Protein AF-A0A9W9DR28-F1 (afdb_monomer)

Solvent-accessible surface area (backbone atoms only — not comparable to full-atom values): 8282 Å² total; per-residue (Å²): 135,82,95,50,65,82,77,39,98,54,38,90,52,59,98,52,93,70,77,72,50,76,67,54,45,54,52,50,56,58,66,42,46,60,62,50,53,52,49,53,53,51,52,53,50,50,55,52,52,47,54,54,50,53,53,50,50,52,53,49,52,54,54,49,52,55,51,51,59,54,51,59,71,69,38,67,79,78,72,51,55,70,67,62,52,48,54,55,53,48,71,54,42,68,86,90,52,81,49,66,97,38,74,87,35,48,59,53,31,48,49,70,74,42,72,67,46,24,53,50,53,74,71,35,66,82,59,64,78,67,82,61,78,89,79,133

Foldseek 3Di:
DPPDLCPDPCNVVPPHPDDDDPVRVVVVVVVCVVVVVVVVVVVVVVVVVVVVVVVVVVVVVVVVVVVVVVVVVVPVLVVDDLVVNLVVLLVQADPPDADDPDCVGPPNVQLVPDPVSVVSSVVRCSRVVTDDDDDD

Sequence (136 aa):
MAWDSSRSPYAQILNTNHLPSHAQRKEIETFLSEPQQELSRLEIEISRVQTILDGLQIQRAEVKSYVETHRGLLAPIRRLPVEVLTEIFVLCLSTERYPVRSLREAPLLLTMICRHWREVTFKSPSLWNSLHIYLP

Organism: NCBI:txid40482

Radius of gyration: 34.34 Å; Cα contacts (8 Å, |Δi|>4): 59; chains: 1; bounding box: 65×42×84 Å

Structure (mmCIF, N/CA/C/O backbone):
data_AF-A0A9W9DR28-F1
#
_entry.id   AF-A0A9W9DR28-F1
#
loop_
_atom_site.group_PDB
_atom_site.id
_atom_site.type_symbol
_atom_site.label_atom_id
_atom_site.label_alt_id
_atom_site.label_comp_id
_atom_site.label_asym_id
_atom_site.label_entity_id
_atom_site.label_seq_id
_atom_site.pdbx_PDB_ins_code
_atom_site.Cartn_x
_atom_site.Cartn_y
_atom_site.Cartn_z
_atom_site.occupancy
_atom_site.B_iso_or_equiv
_atom_site.auth_seq_id
_atom_site.auth_comp_id
_atom_site.auth_asym_id
_atom_site.auth_atom_id
_atom_site.pdbx_PDB_model_num
ATOM 1 N N . MET A 1 1 ? -29.965 -9.656 21.843 1.00 53.19 1 MET A N 1
ATOM 2 C CA . MET A 1 1 ? -30.071 -8.796 23.038 1.00 53.19 1 MET A CA 1
ATOM 3 C C . MET A 1 1 ? -29.698 -7.388 22.618 1.00 53.19 1 MET A C 1
ATOM 5 O O . MET A 1 1 ? -28.639 -7.222 22.033 1.00 53.19 1 MET A O 1
ATOM 9 N N . ALA A 1 2 ? -30.591 -6.414 22.789 1.00 71.81 2 ALA A N 1
ATOM 10 C CA . ALA A 1 2 ? -30.269 -5.013 22.532 1.00 71.81 2 ALA A CA 1
ATOM 11 C C . ALA A 1 2 ? -29.789 -4.417 23.857 1.00 71.81 2 ALA A C 1
ATOM 13 O O . ALA A 1 2 ? -30.577 -4.329 24.799 1.00 71.81 2 ALA A O 1
ATOM 14 N N . TRP A 1 3 ? -28.499 -4.098 23.948 1.00 85.31 3 TRP A N 1
ATOM 15 C CA . TRP A 1 3 ? -27.909 -3.418 25.099 1.00 85.31 3 TRP A CA 1
ATOM 16 C C . TRP A 1 3 ? -28.449 -1.984 25.154 1.00 85.31 3 TRP A C 1
ATOM 18 O O . TRP A 1 3 ? -27.889 -1.074 24.554 1.00 85.31 3 TRP A O 1
ATOM 28 N N . ASP A 1 4 ? -29.599 -1.812 25.802 1.00 89.38 4 ASP A N 1
ATOM 29 C CA . ASP A 1 4 ? -30.322 -0.547 25.897 1.00 89.38 4 ASP A CA 1
ATOM 30 C C . ASP A 1 4 ? -30.293 -0.030 27.338 1.00 89.38 4 ASP A C 1
ATOM 32 O O . ASP A 1 4 ? -30.969 -0.554 28.228 1.00 89.38 4 ASP A O 1
ATOM 36 N N . SER A 1 5 ? -29.514 1.030 27.557 1.00 87.69 5 SER A N 1
ATOM 37 C CA . SER A 1 5 ? -29.340 1.667 28.864 1.00 87.69 5 SER A CA 1
ATOM 38 C C . SER A 1 5 ? -30.644 2.213 29.454 1.00 87.69 5 SER A C 1
ATOM 40 O O . SER A 1 5 ? -30.746 2.317 30.674 1.00 87.69 5 SER A O 1
ATOM 42 N N . SER A 1 6 ? -31.654 2.523 28.629 1.00 86.50 6 SER A N 1
ATOM 43 C CA . SER A 1 6 ? -32.960 3.004 29.106 1.00 86.50 6 SER A CA 1
ATOM 44 C C . SER A 1 6 ? -33.784 1.915 29.803 1.00 86.50 6 SER A C 1
ATOM 46 O O . SER A 1 6 ? -34.649 2.218 30.622 1.00 86.50 6 SER A O 1
ATOM 48 N N . ARG A 1 7 ? -33.481 0.639 29.527 1.00 87.12 7 ARG A N 1
ATOM 49 C CA . ARG A 1 7 ? -34.134 -0.537 30.124 1.00 87.12 7 ARG A CA 1
ATOM 50 C C . ARG A 1 7 ? -33.381 -1.091 31.334 1.00 87.12 7 ARG A C 1
ATOM 52 O O . ARG A 1 7 ? -33.788 -2.107 31.894 1.00 87.12 7 ARG A O 1
ATOM 59 N N . SER A 1 8 ? -32.283 -0.448 31.725 1.00 89.62 8 SER A N 1
ATOM 60 C CA . SER A 1 8 ? -31.494 -0.839 32.889 1.00 89.62 8 SER A CA 1
ATOM 61 C C . SER A 1 8 ? -32.259 -0.562 34.191 1.00 89.62 8 SER A C 1
ATOM 63 O O . SER A 1 8 ? -32.848 0.514 34.323 1.00 89.62 8 SER A O 1
ATOM 65 N N . PRO A 1 9 ? -32.174 -1.443 35.208 1.00 88.19 9 PRO A N 1
ATOM 66 C CA . PRO A 1 9 ? -32.636 -1.139 36.567 1.00 88.19 9 PRO A CA 1
ATOM 67 C C . PRO A 1 9 ? -32.008 0.137 37.149 1.00 88.19 9 PRO A C 1
ATOM 69 O O . PRO A 1 9 ? -32.569 0.765 38.041 1.00 88.19 9 PRO A O 1
ATOM 72 N N . TYR A 1 10 ? -30.854 0.542 36.613 1.00 89.75 10 TYR A N 1
ATOM 73 C CA . TYR A 1 10 ? -30.105 1.719 37.032 1.00 89.75 10 TYR A CA 1
ATOM 74 C C . TYR A 1 10 ? -30.328 2.939 36.123 1.00 89.75 10 TYR A C 1
ATOM 76 O O . TYR A 1 10 ? -29.667 3.955 36.309 1.00 89.75 10 TYR A O 1
ATOM 84 N N . ALA A 1 11 ? -31.256 2.890 35.158 1.00 89.19 11 ALA A N 1
ATOM 85 C CA . ALA A 1 11 ? -31.436 3.937 34.143 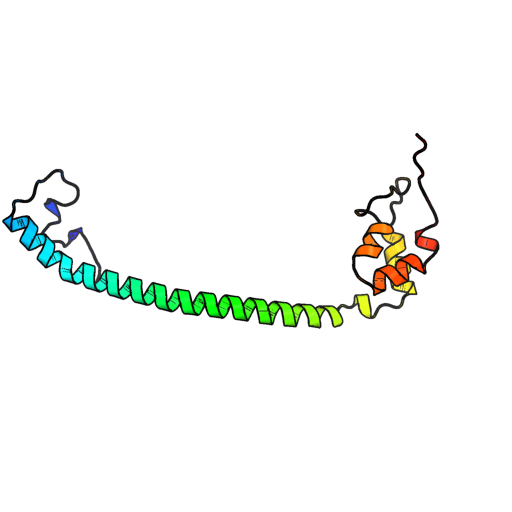1.00 89.19 11 ALA A CA 1
ATOM 86 C C . ALA A 1 11 ? -31.588 5.359 34.718 1.00 89.19 11 ALA A C 1
ATOM 88 O O . ALA A 1 11 ? -31.042 6.305 34.158 1.00 89.19 11 ALA A O 1
ATOM 89 N N . GLN A 1 12 ? -32.276 5.507 35.855 1.00 88.62 12 GLN A N 1
ATOM 90 C CA . GLN A 1 12 ? -32.506 6.803 36.513 1.00 88.62 12 GLN A CA 1
ATOM 91 C C . GLN A 1 12 ? -31.249 7.408 37.152 1.00 88.62 12 GLN A C 1
ATOM 93 O O . GLN A 1 12 ? -31.198 8.614 37.378 1.00 88.62 12 GLN A O 1
ATOM 98 N N . ILE A 1 13 ? -30.252 6.577 37.467 1.00 89.69 13 ILE A N 1
ATOM 99 C CA . ILE A 1 13 ? -29.006 7.007 38.110 1.00 89.69 13 ILE A CA 1
ATOM 100 C C . ILE A 1 13 ? -27.829 7.063 37.128 1.00 89.69 13 ILE A C 1
ATOM 102 O O . ILE A 1 13 ? -26.795 7.651 37.454 1.00 89.69 13 ILE A O 1
ATOM 106 N N . LEU A 1 14 ? -27.971 6.499 35.923 1.00 88.69 14 LEU A N 1
ATOM 107 C CA . LEU A 1 14 ? -26.973 6.625 34.861 1.00 88.69 14 LEU A CA 1
ATOM 108 C C . LEU A 1 14 ? -26.775 8.100 34.484 1.00 88.69 14 LEU A C 1
ATOM 110 O O . LEU A 1 14 ? -27.733 8.858 34.367 1.00 88.69 14 LEU A O 1
ATOM 114 N N . ASN A 1 15 ? -25.520 8.497 34.255 1.00 88.88 15 ASN A N 1
ATOM 115 C CA . ASN A 1 15 ? -25.126 9.874 33.918 1.00 88.88 15 ASN A CA 1
ATOM 116 C C . ASN A 1 15 ? -25.470 10.928 34.991 1.00 88.88 15 ASN A C 1
ATOM 118 O O . ASN A 1 15 ? -25.597 12.111 34.681 1.00 88.88 15 ASN A O 1
ATOM 122 N N . THR A 1 16 ? -25.599 10.517 36.256 1.00 90.50 16 THR A N 1
ATOM 123 C CA . THR A 1 16 ? -25.780 11.424 37.399 1.00 90.50 16 THR A CA 1
ATOM 124 C C . THR A 1 16 ? -24.561 11.390 38.325 1.00 90.50 16 THR A C 1
ATOM 126 O O . THR A 1 16 ? -23.764 10.456 38.281 1.00 90.50 16 THR A O 1
ATOM 129 N N . ASN A 1 17 ? -24.440 12.374 39.223 1.00 91.38 17 ASN A N 1
ATOM 130 C CA . ASN A 1 17 ? -23.441 12.365 40.303 1.00 91.38 17 ASN A CA 1
ATOM 131 C C . ASN A 1 17 ? -23.861 11.482 41.500 1.00 91.38 17 ASN A C 1
ATOM 133 O O . ASN A 1 17 ? -23.383 11.686 42.617 1.00 91.38 17 ASN A O 1
ATOM 137 N N . HIS A 1 18 ? -24.799 10.545 41.313 1.00 89.69 18 HIS A N 1
ATOM 138 C CA 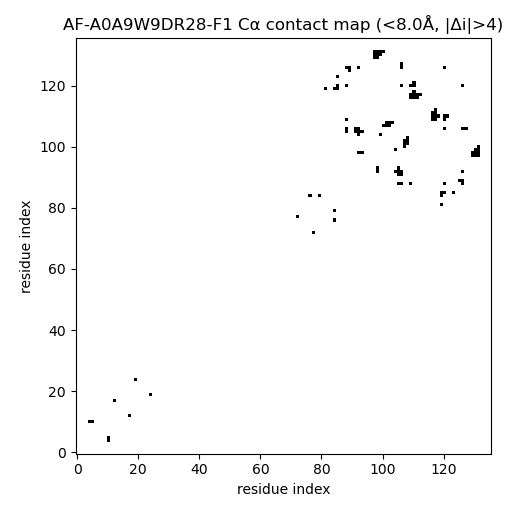. HIS A 1 18 ? -25.249 9.664 42.384 1.00 89.69 18 HIS A CA 1
ATOM 139 C C . HIS A 1 18 ? -24.105 8.758 42.850 1.00 89.69 18 HIS A C 1
ATOM 141 O O . HIS A 1 18 ? -23.489 8.060 42.048 1.00 89.69 18 HIS A O 1
ATOM 147 N N . LEU A 1 19 ? -23.839 8.759 44.158 1.00 88.44 19 LEU A N 1
ATOM 148 C CA . LEU A 1 19 ? -22.872 7.868 44.788 1.00 88.44 19 LEU A CA 1
ATOM 149 C C . LEU A 1 19 ? -23.585 6.581 45.236 1.00 88.44 19 LEU A C 1
ATOM 151 O O . LEU A 1 19 ? -24.379 6.645 46.178 1.00 88.44 19 LEU A O 1
ATOM 155 N N . PRO A 1 20 ? -23.307 5.416 44.618 1.00 88.38 20 PRO A N 1
ATOM 156 C CA . PRO A 1 20 ? -23.898 4.159 45.053 1.00 88.38 20 PRO A CA 1
ATOM 157 C C . PRO A 1 20 ? -23.386 3.780 46.443 1.00 88.38 20 PRO A C 1
ATOM 159 O O . PRO A 1 20 ? -22.190 3.882 46.733 1.00 88.38 20 PRO A O 1
ATOM 162 N N . SER A 1 21 ? -24.281 3.283 47.293 1.00 91.81 21 SER A N 1
ATOM 163 C CA . SER A 1 21 ? -23.898 2.640 48.553 1.00 91.81 21 SER A CA 1
ATOM 164 C C . SER A 1 21 ? -23.090 1.359 48.304 1.00 91.81 21 SER A C 1
ATOM 166 O O . SER A 1 21 ? -23.058 0.818 47.197 1.00 91.81 21 SER A O 1
ATOM 168 N N . HIS A 1 22 ? -22.450 0.822 49.346 1.00 89.88 22 HIS A N 1
ATOM 169 C CA . HIS A 1 22 ? -21.629 -0.381 49.195 1.00 89.88 22 HIS A CA 1
ATOM 170 C C . HIS A 1 22 ? -22.434 -1.607 48.720 1.00 89.88 22 HIS A C 1
ATOM 172 O O . HIS A 1 22 ? -21.933 -2.384 47.907 1.00 89.88 22 HIS A O 1
ATOM 178 N N . ALA A 1 23 ? -23.687 -1.744 49.171 1.00 90.00 23 ALA A N 1
ATOM 179 C CA . ALA A 1 23 ? -24.598 -2.798 48.725 1.00 90.00 23 ALA A CA 1
ATOM 180 C C . ALA A 1 23 ? -24.995 -2.620 47.249 1.00 90.00 23 ALA A C 1
ATOM 182 O O . ALA A 1 23 ? -24.839 -3.548 46.460 1.00 90.00 23 ALA A O 1
ATOM 183 N N . GLN A 1 24 ? -25.388 -1.402 46.855 1.00 89.31 24 GLN A N 1
ATOM 184 C CA . GLN A 1 24 ? -25.723 -1.082 45.461 1.00 89.31 24 GLN A CA 1
ATOM 185 C C . GLN A 1 24 ? -24.536 -1.292 44.517 1.00 89.31 24 GLN A C 1
ATOM 187 O O . GLN A 1 24 ? -24.721 -1.772 43.405 1.00 89.31 24 GLN A O 1
ATOM 192 N N . ARG A 1 25 ? -23.305 -0.988 44.954 1.00 91.06 25 ARG A N 1
ATOM 193 C CA . ARG A 1 25 ? -22.099 -1.288 44.170 1.00 91.06 25 ARG A CA 1
ATOM 194 C C . ARG A 1 25 ? -21.995 -2.784 43.859 1.00 91.06 25 ARG A C 1
ATOM 196 O O . ARG A 1 25 ? -21.777 -3.135 42.707 1.00 91.06 25 ARG A O 1
ATOM 203 N N . LYS A 1 26 ? -22.192 -3.651 44.857 1.00 91.94 26 LYS A N 1
ATOM 204 C CA . LYS A 1 26 ? -22.114 -5.109 44.680 1.00 91.94 26 LYS A CA 1
ATOM 205 C C . LYS A 1 26 ? -23.207 -5.638 43.744 1.00 91.94 26 LYS A C 1
ATOM 207 O O . LYS A 1 26 ? -22.959 -6.539 42.945 1.00 91.94 26 LYS A O 1
ATOM 212 N N . GLU A 1 27 ? -24.408 -5.071 43.821 1.00 92.88 27 GLU A N 1
ATOM 213 C CA . GLU A 1 27 ? -25.503 -5.391 42.898 1.00 92.88 27 GLU A CA 1
ATOM 214 C C . GLU A 1 27 ? -25.175 -4.968 41.462 1.00 92.88 27 GLU A C 1
ATOM 216 O O . GLU A 1 27 ? -25.349 -5.766 40.545 1.00 92.88 27 GLU A O 1
ATOM 221 N N . ILE A 1 28 ? -24.625 -3.762 41.272 1.00 92.06 28 ILE A N 1
ATOM 222 C CA . ILE A 1 28 ? -24.190 -3.265 39.960 1.00 92.06 28 ILE A CA 1
ATOM 223 C C . ILE A 1 28 ? -23.075 -4.149 39.392 1.00 92.06 28 ILE A C 1
ATO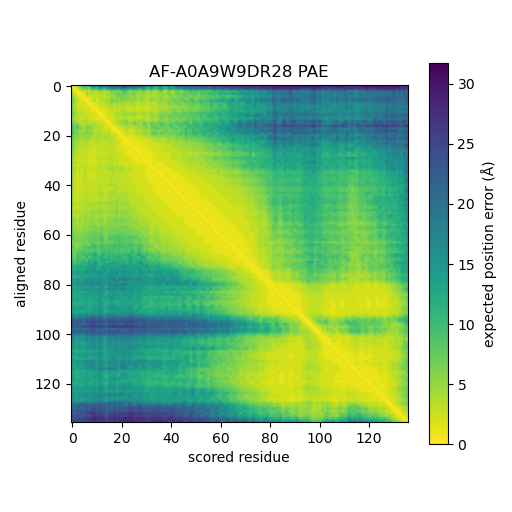M 225 O O . ILE A 1 28 ? -23.151 -4.544 38.235 1.00 92.06 28 ILE A O 1
ATOM 229 N N . GLU A 1 29 ? -22.066 -4.509 40.189 1.00 93.25 29 GLU A N 1
ATOM 230 C CA . GLU A 1 29 ? -20.995 -5.429 39.773 1.00 93.25 29 GLU A CA 1
ATOM 231 C C . GLU A 1 29 ? -21.555 -6.788 39.333 1.00 93.25 29 GLU A C 1
ATOM 233 O O . GLU A 1 29 ? -21.151 -7.335 38.308 1.00 93.25 29 GLU A O 1
ATOM 238 N N . THR A 1 30 ? -22.538 -7.311 40.070 1.00 93.12 30 THR A N 1
ATOM 239 C CA . THR A 1 30 ? -23.204 -8.571 39.718 1.00 93.12 30 THR A CA 1
ATOM 240 C C . THR A 1 30 ? -24.001 -8.428 38.419 1.00 93.12 30 THR A C 1
ATOM 242 O O . THR A 1 30 ? -23.893 -9.280 37.542 1.00 93.12 30 THR A O 1
ATOM 245 N N . PHE A 1 31 ? -24.758 -7.339 38.261 1.00 92.44 31 PHE A N 1
ATOM 246 C CA . PHE A 1 31 ? -25.536 -7.042 37.055 1.00 92.44 31 PHE A CA 1
ATOM 247 C C . PHE A 1 31 ? -24.655 -6.884 35.813 1.00 92.44 31 PHE A C 1
ATOM 249 O O . PHE A 1 31 ? -25.022 -7.312 34.723 1.00 92.44 31 PHE A O 1
ATOM 256 N N . LEU A 1 32 ? -23.487 -6.273 35.977 1.00 94.25 32 LEU A N 1
ATOM 257 C CA . LEU A 1 32 ? -22.561 -6.008 34.889 1.00 94.25 32 LEU A CA 1
ATOM 258 C C . LEU A 1 32 ? -21.824 -7.281 34.415 1.00 94.25 32 LEU A C 1
ATOM 260 O O . LEU A 1 32 ? -21.408 -7.327 33.256 1.00 94.25 32 LEU A O 1
ATOM 264 N N . SER A 1 33 ? -21.741 -8.328 35.247 1.00 94.88 33 SER A N 1
ATOM 265 C CA . SER A 1 33 ? -20.989 -9.560 34.952 1.00 94.88 33 SER A CA 1
ATOM 266 C C . SER A 1 33 ? -21.319 -10.208 33.596 1.00 94.88 33 SER A C 1
ATOM 268 O O . SER A 1 33 ? -20.400 -10.550 32.851 1.00 94.88 33 SER A O 1
ATOM 270 N N . GLU A 1 34 ? -22.602 -10.323 33.237 1.00 93.81 34 GLU A N 1
ATOM 271 C CA . GLU A 1 34 ? -23.047 -10.857 31.940 1.00 93.81 34 GLU A CA 1
ATOM 272 C C . GLU A 1 34 ? -22.615 -9.948 30.767 1.00 93.81 34 GLU A C 1
ATOM 274 O O . GLU A 1 34 ? -21.927 -10.442 29.868 1.00 93.81 34 GLU A O 1
ATOM 279 N N . PRO A 1 35 ? -22.926 -8.630 30.754 1.00 94.19 35 PRO A N 1
ATOM 280 C CA . PRO A 1 35 ? -22.392 -7.706 29.755 1.00 94.19 35 PRO A CA 1
ATOM 281 C C . PRO A 1 35 ? -20.868 -7.753 29.603 1.00 94.19 35 PRO A C 1
ATOM 283 O O . PRO A 1 35 ? -20.373 -7.693 28.478 1.00 94.19 35 PRO A O 1
ATOM 286 N N . GLN A 1 36 ? -20.110 -7.862 30.703 1.00 96.12 36 GLN A N 1
ATOM 287 C CA . GLN A 1 36 ? -18.650 -7.978 30.616 1.00 96.12 36 GLN A CA 1
ATOM 288 C C . GLN A 1 36 ? -18.218 -9.282 29.963 1.00 96.12 36 GLN A C 1
ATOM 290 O O . GLN A 1 36 ? -17.334 -9.260 29.110 1.00 96.12 36 GLN A O 1
ATOM 295 N N . GLN A 1 37 ? -18.835 -10.405 30.328 1.00 96.38 37 GLN A N 1
ATOM 296 C CA . GLN A 1 37 ? -18.512 -11.688 29.717 1.00 96.38 37 GLN A CA 1
ATOM 297 C C . GLN A 1 37 ? -18.773 -11.659 28.207 1.00 96.38 37 GLN A C 1
ATOM 299 O O . GLN A 1 37 ? -17.959 -12.158 27.427 1.00 96.38 37 GLN A O 1
ATOM 304 N N . GLU A 1 38 ? -19.874 -11.033 27.789 1.00 96.25 38 GLU A N 1
ATOM 305 C CA . GLU A 1 38 ? -20.201 -10.919 26.373 1.00 96.25 38 GLU A CA 1
ATOM 306 C C . GLU A 1 38 ? -19.259 -9.976 25.622 1.00 96.25 38 GLU A C 1
ATOM 308 O O . GLU A 1 38 ? -18.839 -10.286 24.504 1.00 96.25 38 GLU A O 1
ATOM 313 N N . LEU A 1 39 ? -18.875 -8.859 26.245 1.00 96.88 39 LEU A N 1
ATOM 314 C CA . LEU A 1 39 ? -17.870 -7.955 25.697 1.00 96.88 39 LEU A CA 1
ATOM 315 C C . LEU A 1 39 ? -16.538 -8.685 25.492 1.00 96.88 39 LEU A C 1
ATOM 317 O O . LEU A 1 39 ? -16.006 -8.667 24.385 1.00 96.88 39 LEU A O 1
ATOM 321 N N . SER A 1 40 ? -16.055 -9.413 26.502 1.00 98.00 40 SER A N 1
ATOM 322 C CA . SER A 1 40 ? -14.823 -10.199 26.394 1.00 98.00 40 SER A CA 1
ATOM 323 C C . SER A 1 40 ? -14.911 -11.275 25.308 1.00 98.00 40 SER A C 1
ATOM 325 O O . SER A 1 40 ? -13.949 -11.487 24.571 1.00 98.00 40 SER A O 1
ATOM 327 N N . ARG A 1 41 ? -16.066 -11.938 25.148 1.00 97.94 41 ARG A N 1
ATOM 328 C CA . ARG A 1 41 ? -16.279 -12.900 24.055 1.00 97.94 41 ARG A CA 1
ATOM 329 C C . ARG A 1 41 ? -16.143 -12.231 22.686 1.00 97.94 41 ARG A C 1
ATOM 331 O O . ARG A 1 41 ? -15.501 -12.786 21.796 1.00 97.94 41 ARG A O 1
ATOM 338 N N . LEU A 1 42 ? -16.763 -11.063 22.50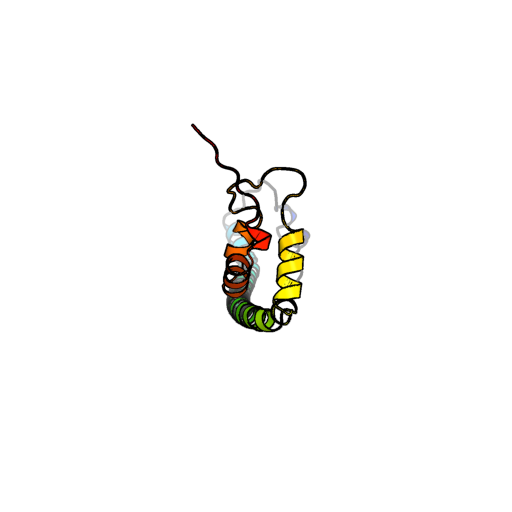8 1.00 98.12 42 LEU A N 1
ATOM 339 C CA . LEU A 1 42 ? -16.700 -10.311 21.254 1.00 98.12 42 LEU A CA 1
ATOM 340 C C . LEU A 1 42 ? -15.286 -9.804 20.967 1.00 98.12 42 LEU A C 1
ATOM 342 O O . LEU A 1 42 ? -14.841 -9.906 19.830 1.00 98.12 42 LEU A O 1
ATOM 346 N N . GLU A 1 43 ? -14.562 -9.319 21.974 1.00 98.56 43 GLU A N 1
ATOM 347 C CA . GLU A 1 43 ? -13.170 -8.878 21.829 1.00 98.56 43 GLU A CA 1
ATOM 348 C C . GLU A 1 43 ? -12.256 -10.018 21.364 1.00 98.56 43 GLU A C 1
ATOM 350 O O . GLU A 1 43 ? -11.496 -9.839 20.412 1.00 98.56 43 GLU A O 1
ATOM 355 N N . ILE A 1 44 ? -12.387 -11.212 21.954 1.00 98.50 44 ILE A N 1
ATOM 356 C CA . ILE A 1 44 ? -11.641 -12.408 21.528 1.00 98.50 44 ILE A CA 1
ATOM 357 C C . ILE A 1 44 ? -11.939 -12.741 20.064 1.00 98.50 44 ILE A C 1
ATOM 359 O O . ILE A 1 44 ? -11.023 -13.003 19.281 1.00 98.50 44 ILE A O 1
ATOM 363 N N . GLU A 1 45 ? -13.215 -12.721 19.679 1.00 98.50 45 GLU A N 1
ATOM 364 C CA . GLU A 1 45 ? -13.624 -13.044 18.314 1.00 98.50 45 GLU A CA 1
ATOM 365 C C . GLU A 1 45 ? -13.137 -11.996 17.305 1.00 98.50 45 GLU A C 1
ATOM 367 O O . GLU A 1 45 ? -12.639 -12.351 16.235 1.00 98.50 45 GLU A O 1
ATOM 372 N N . ILE A 1 46 ? -13.189 -10.711 17.667 1.00 98.50 46 ILE A N 1
ATOM 373 C CA . ILE A 1 46 ? -12.621 -9.616 16.875 1.00 98.50 46 ILE A CA 1
ATOM 374 C C . ILE A 1 46 ? -11.119 -9.834 16.686 1.00 98.50 46 ILE A C 1
ATOM 376 O O . ILE A 1 46 ? -10.644 -9.804 15.552 1.00 98.50 46 ILE A O 1
ATOM 380 N N . SER A 1 47 ? -10.366 -10.114 17.755 1.00 98.50 47 SER A N 1
ATOM 381 C CA . SER A 1 47 ? -8.924 -10.380 17.658 1.00 98.50 47 SER A CA 1
ATOM 382 C C . SER A 1 47 ? -8.610 -11.601 16.787 1.00 98.50 47 SER A C 1
ATOM 384 O O . SER A 1 47 ? -7.662 -11.579 15.995 1.00 98.50 47 SER A O 1
ATOM 386 N N . ARG A 1 48 ? -9.423 -12.659 16.879 1.00 98.38 48 ARG A N 1
ATOM 387 C CA . ARG A 1 48 ? -9.283 -13.866 16.055 1.00 98.38 48 ARG A CA 1
ATOM 388 C C . ARG A 1 48 ? -9.485 -13.556 14.574 1.00 98.38 48 ARG A C 1
ATOM 390 O O . ARG A 1 48 ? -8.650 -13.927 13.749 1.00 98.38 48 ARG A O 1
ATOM 397 N N . VAL A 1 49 ? -10.577 -12.874 14.231 1.00 98.56 49 VAL A N 1
ATOM 398 C CA . VAL A 1 49 ? -10.892 -12.508 12.843 1.00 98.56 49 VAL A CA 1
ATOM 399 C C . VAL A 1 49 ? -9.871 -11.515 12.293 1.00 98.56 49 VAL A C 1
ATOM 401 O O . VAL A 1 49 ? -9.449 -11.669 11.148 1.00 98.56 49 VAL A O 1
ATOM 404 N N . GLN A 1 50 ? -9.413 -10.557 13.101 1.00 98.62 50 GLN A N 1
ATOM 405 C CA . GLN A 1 50 ? -8.374 -9.609 12.703 1.00 98.62 50 GLN A CA 1
ATOM 406 C C . GLN A 1 50 ? -7.071 -10.331 12.338 1.00 98.62 50 GLN A C 1
ATOM 408 O O . GLN A 1 50 ? -6.511 -10.080 11.277 1.00 98.62 50 GLN A O 1
ATOM 413 N N . THR A 1 51 ? -6.653 -11.309 13.145 1.00 98.50 51 THR A N 1
ATOM 414 C CA . THR A 1 51 ? -5.455 -12.119 12.864 1.00 98.50 51 THR A CA 1
ATOM 415 C C . THR A 1 51 ? -5.562 -12.856 11.524 1.00 98.50 51 THR A C 1
ATOM 417 O O . THR A 1 51 ? -4.612 -12.895 10.740 1.00 98.50 51 THR A O 1
ATOM 420 N N . ILE A 1 52 ? -6.735 -13.429 11.229 1.00 98.56 52 ILE A N 1
ATOM 421 C CA . ILE A 1 52 ? -6.995 -14.107 9.950 1.00 98.56 52 ILE A CA 1
ATOM 422 C C . ILE A 1 52 ? -6.947 -13.104 8.792 1.00 98.56 52 ILE A C 1
ATOM 424 O O . ILE A 1 52 ? -6.347 -13.385 7.752 1.00 98.56 52 ILE A O 1
ATOM 428 N N . LEU A 1 53 ? -7.569 -11.936 8.967 1.00 98.56 53 LEU A N 1
ATOM 429 C CA . LEU A 1 53 ? -7.591 -10.882 7.961 1.00 98.56 53 LEU A CA 1
ATOM 430 C C . LEU A 1 53 ? -6.177 -10.396 7.633 1.00 98.56 53 LEU A C 1
ATOM 432 O O . LEU A 1 53 ? -5.837 -10.288 6.455 1.00 98.56 53 LEU A O 1
ATOM 436 N N . ASP A 1 54 ? -5.352 -10.159 8.649 1.00 98.62 54 ASP A N 1
ATOM 437 C CA . ASP A 1 54 ? -3.971 -9.707 8.485 1.00 98.62 54 ASP A CA 1
ATOM 438 C C . ASP A 1 54 ? -3.144 -10.745 7.710 1.00 98.62 54 ASP A C 1
ATOM 440 O O . ASP A 1 54 ? -2.456 -10.406 6.743 1.00 98.62 54 ASP A O 1
ATOM 444 N N . GLY A 1 55 ? -3.293 -12.033 8.042 1.00 98.56 55 GLY A N 1
ATOM 445 C CA . GLY A 1 55 ? -2.652 -13.125 7.303 1.00 98.56 55 GLY A CA 1
ATOM 446 C C . GLY A 1 55 ? -3.065 -13.175 5.826 1.00 98.56 55 GLY A C 1
ATOM 447 O O . GLY A 1 55 ? -2.215 -13.271 4.936 1.00 98.56 55 GLY A O 1
ATOM 448 N N . LEU A 1 56 ? -4.363 -13.038 5.538 1.00 98.56 56 LEU A N 1
ATOM 449 C CA . LEU A 1 56 ? -4.869 -12.997 4.161 1.00 98.56 56 LEU A CA 1
ATOM 450 C C . LEU A 1 56 ? -4.389 -11.757 3.398 1.00 98.56 56 LEU A C 1
ATOM 452 O O . LEU A 1 56 ? -4.149 -11.829 2.193 1.00 98.56 56 LEU A O 1
ATOM 456 N N . GLN A 1 57 ? -4.234 -10.615 4.067 1.00 98.75 57 GLN A N 1
ATOM 457 C CA . GLN A 1 57 ? -3.711 -9.401 3.441 1.00 98.75 57 GLN A CA 1
ATOM 458 C C . GLN A 1 57 ? -2.247 -9.552 3.024 1.00 98.75 57 GLN A C 1
ATOM 460 O O . GLN A 1 57 ? -1.894 -9.094 1.932 1.00 98.75 57 GLN A O 1
ATOM 465 N N . ILE A 1 58 ? -1.430 -10.221 3.842 1.00 98.56 58 ILE A N 1
ATOM 466 C CA . ILE A 1 58 ? -0.037 -10.550 3.512 1.00 98.56 58 ILE A CA 1
ATOM 467 C C . ILE A 1 58 ? 0.002 -11.454 2.275 1.00 98.56 58 ILE A C 1
ATOM 469 O O . ILE A 1 58 ? 0.602 -11.082 1.267 1.00 98.56 58 ILE A O 1
ATOM 473 N N . GLN A 1 59 ? -0.733 -12.571 2.289 1.00 98.38 59 GLN A N 1
ATOM 474 C CA . GLN A 1 59 ? -0.797 -13.487 1.142 1.00 98.38 59 GLN A CA 1
ATOM 475 C C . GLN A 1 59 ? -1.304 -12.792 -0.129 1.00 98.38 59 GLN A C 1
ATOM 477 O O . GLN A 1 59 ? -0.760 -12.973 -1.219 1.00 98.38 59 GLN A O 1
ATOM 482 N N . ARG A 1 60 ? -2.325 -11.935 -0.006 1.00 98.56 60 ARG A N 1
ATOM 483 C CA . ARG A 1 60 ? -2.831 -11.134 -1.127 1.00 98.56 60 ARG A CA 1
ATOM 484 C C . ARG A 1 60 ? -1.741 -10.230 -1.699 1.00 98.56 60 ARG A C 1
ATOM 486 O O . ARG A 1 60 ? -1.667 -10.089 -2.917 1.00 98.56 60 ARG A O 1
ATOM 493 N N . ALA A 1 61 ? -0.937 -9.585 -0.854 1.00 98.25 61 ALA A N 1
ATOM 494 C CA . ALA A 1 61 ? 0.139 -8.706 -1.304 1.00 98.25 61 ALA A CA 1
ATOM 495 C C . ALA A 1 61 ? 1.218 -9.482 -2.075 1.00 98.25 61 ALA A C 1
ATOM 497 O O . ALA A 1 61 ? 1.630 -9.041 -3.150 1.00 98.25 61 ALA A O 1
ATOM 498 N N . GLU A 1 62 ? 1.604 -10.659 -1.581 1.00 98.31 62 GLU A N 1
ATOM 499 C CA . GLU A 1 62 ? 2.566 -11.549 -2.241 1.00 98.31 62 GLU A CA 1
ATOM 500 C C . GLU A 1 62 ? 2.065 -12.006 -3.615 1.00 98.31 62 GLU A C 1
ATOM 502 O O . GLU A 1 62 ? 2.731 -11.788 -4.631 1.00 98.31 62 GLU A O 1
ATOM 507 N N . VAL A 1 63 ? 0.851 -12.564 -3.670 1.00 98.25 63 VAL A N 1
ATOM 508 C CA . VAL A 1 63 ? 0.246 -13.041 -4.922 1.00 98.25 63 VAL A CA 1
ATOM 509 C C . VAL A 1 63 ? 0.060 -11.891 -5.908 1.00 98.25 63 VAL A C 1
ATOM 511 O O . VAL A 1 63 ? 0.361 -12.037 -7.092 1.00 98.25 63 VAL A O 1
ATOM 514 N N . LYS A 1 64 ? -0.384 -10.719 -5.440 1.00 98.12 64 LYS A N 1
ATOM 515 C CA . LYS A 1 64 ? -0.527 -9.533 -6.292 1.00 98.12 64 LYS A CA 1
ATOM 516 C C . LYS A 1 64 ? 0.814 -9.117 -6.894 1.00 98.12 64 LYS A C 1
ATOM 518 O O . LYS A 1 64 ? 0.878 -8.884 -8.096 1.00 98.12 64 LYS A O 1
ATOM 523 N N . SER A 1 65 ? 1.875 -9.052 -6.091 1.00 96.94 65 SER A N 1
ATOM 524 C CA . SER A 1 65 ? 3.220 -8.715 -6.573 1.00 96.94 65 SER A CA 1
ATOM 525 C C . SER A 1 65 ? 3.710 -9.707 -7.636 1.00 96.94 65 SER A C 1
ATOM 527 O O . SER A 1 65 ? 4.181 -9.307 -8.707 1.00 96.94 65 SER A O 1
ATOM 529 N N . TYR A 1 66 ? 3.515 -11.007 -7.388 1.00 96.62 66 TYR A N 1
ATOM 530 C CA . TYR A 1 66 ? 3.854 -12.067 -8.336 1.00 96.62 66 TYR A CA 1
ATOM 531 C C . TYR A 1 66 ? 3.102 -11.907 -9.665 1.00 96.62 66 TYR A C 1
ATOM 533 O O . TYR A 1 66 ? 3.719 -11.919 -10.733 1.00 96.62 66 TYR A O 1
ATOM 541 N N . VAL A 1 67 ? 1.784 -11.693 -9.613 1.00 97.12 67 VAL A N 1
ATOM 542 C CA . VAL A 1 67 ? 0.946 -11.498 -10.805 1.00 97.12 67 VAL A CA 1
ATOM 543 C C . VAL A 1 67 ? 1.361 -10.250 -11.582 1.00 97.12 67 VAL A C 1
ATOM 545 O O . VAL A 1 67 ? 1.526 -10.332 -12.798 1.00 97.12 67 VAL A O 1
ATOM 548 N N . GLU A 1 68 ? 1.572 -9.111 -10.919 1.00 94.06 68 GLU A N 1
ATOM 549 C CA . GLU A 1 68 ? 1.947 -7.863 -11.600 1.00 94.06 68 GLU A CA 1
ATOM 550 C C . GLU A 1 68 ? 3.325 -7.945 -12.265 1.00 94.06 68 GLU A C 1
ATOM 552 O O . GLU A 1 68 ? 3.500 -7.481 -13.394 1.00 94.06 68 GLU A O 1
ATOM 557 N N . THR A 1 69 ? 4.282 -8.628 -11.635 1.00 90.94 69 THR A N 1
ATOM 558 C CA . THR A 1 69 ? 5.599 -8.882 -12.241 1.00 90.94 69 THR A CA 1
ATOM 559 C C . THR A 1 69 ? 5.469 -9.636 -13.568 1.00 90.94 69 THR A C 1
ATOM 561 O O . THR A 1 69 ? 6.101 -9.271 -14.563 1.00 90.94 69 THR A O 1
ATOM 564 N N . HIS A 1 70 ? 4.603 -10.652 -13.614 1.00 92.75 70 HIS A N 1
ATOM 565 C CA . HIS A 1 70 ? 4.376 -11.449 -14.821 1.00 92.75 70 HIS A CA 1
ATOM 566 C C . HIS A 1 70 ? 3.513 -10.718 -15.854 1.00 92.75 70 HIS A C 1
ATOM 568 O O . HIS A 1 70 ? 3.811 -10.780 -17.047 1.00 92.75 70 HIS A O 1
ATOM 574 N N . ARG A 1 71 ? 2.498 -9.953 -15.431 1.00 91.00 71 ARG A N 1
ATOM 575 C CA . ARG A 1 71 ? 1.733 -9.067 -16.326 1.00 91.00 71 ARG A CA 1
ATOM 576 C C . ARG A 1 71 ? 2.634 -8.050 -17.013 1.00 91.00 71 ARG A C 1
ATOM 578 O O . ARG A 1 71 ? 2.451 -7.785 -18.198 1.00 91.00 71 ARG A O 1
ATOM 585 N N . GLY A 1 72 ? 3.659 -7.560 -16.318 1.00 86.12 72 GLY A N 1
ATOM 586 C CA . GLY A 1 72 ? 4.687 -6.704 -16.900 1.00 86.12 72 GLY A CA 1
ATOM 587 C C . GLY A 1 72 ? 5.407 -7.332 -18.100 1.00 86.12 72 GLY A C 1
ATOM 588 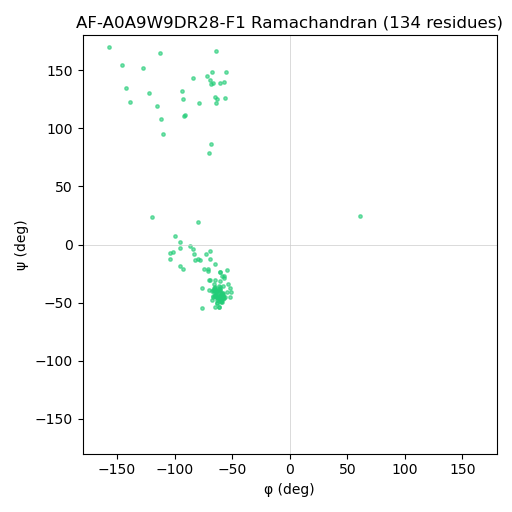O O . GLY A 1 72 ? 5.829 -6.600 -18.994 1.00 86.12 72 GLY A O 1
ATOM 589 N N . LEU A 1 73 ? 5.516 -8.667 -18.177 1.00 85.44 73 LEU A N 1
ATOM 590 C CA . LEU A 1 73 ? 6.075 -9.368 -19.343 1.00 85.44 73 LEU A CA 1
ATOM 591 C C . LEU A 1 73 ? 5.165 -9.271 -20.573 1.00 85.44 73 LEU A C 1
ATOM 593 O O . LEU A 1 73 ? 5.658 -9.254 -21.698 1.00 85.44 73 LEU A O 1
ATOM 597 N N . LEU A 1 74 ? 3.854 -9.178 -20.355 1.00 88.25 74 LEU A N 1
ATOM 598 C CA . LEU A 1 74 ? 2.836 -9.081 -21.401 1.00 88.25 74 LEU A CA 1
ATOM 599 C C . LEU A 1 74 ? 2.591 -7.637 -21.861 1.00 88.25 74 LEU A C 1
ATOM 601 O O . LEU A 1 74 ? 1.770 -7.412 -22.750 1.00 88.25 74 LEU A O 1
ATOM 605 N N . ALA A 1 75 ? 3.285 -6.658 -21.270 1.00 86.12 75 ALA A N 1
ATOM 606 C CA . ALA A 1 75 ? 3.126 -5.252 -21.611 1.00 86.12 75 ALA A CA 1
ATOM 607 C C . ALA A 1 75 ? 3.373 -5.027 -23.120 1.00 86.12 75 ALA A C 1
ATOM 609 O O . ALA A 1 75 ? 4.448 -5.386 -23.611 1.00 86.12 75 ALA A O 1
ATOM 610 N N . PRO A 1 76 ? 2.436 -4.392 -23.857 1.00 84.62 76 PRO A N 1
ATOM 611 C CA . PRO A 1 76 ? 2.547 -4.211 -25.308 1.00 84.62 76 PRO A CA 1
ATOM 612 C C . PRO A 1 76 ? 3.856 -3.554 -25.750 1.00 84.62 76 PRO A C 1
ATOM 614 O O . PRO A 1 76 ? 4.423 -3.927 -26.772 1.00 84.62 76 PRO A O 1
ATOM 617 N N . ILE A 1 77 ? 4.384 -2.640 -24.931 1.00 84.88 77 ILE A N 1
ATOM 618 C CA . ILE A 1 77 ? 5.633 -1.923 -25.199 1.00 84.88 77 ILE A CA 1
ATOM 619 C C . ILE A 1 77 ? 6.856 -2.843 -25.336 1.00 84.88 77 ILE A C 1
ATOM 621 O O . ILE A 1 77 ? 7.815 -2.481 -26.004 1.00 84.88 77 ILE A O 1
ATOM 625 N N . ARG A 1 78 ? 6.825 -4.051 -24.753 1.00 82.75 78 ARG A N 1
ATOM 626 C CA . ARG A 1 78 ? 7.892 -5.057 -24.906 1.00 82.75 78 ARG A CA 1
ATOM 627 C C . ARG A 1 78 ? 7.845 -5.798 -26.242 1.00 82.75 78 ARG A C 1
ATOM 629 O O . ARG A 1 78 ? 8.786 -6.511 -26.566 1.00 82.75 78 ARG A O 1
ATOM 636 N N . ARG A 1 79 ? 6.741 -5.676 -26.984 1.00 85.75 79 ARG A N 1
ATOM 637 C CA . ARG A 1 79 ? 6.541 -6.292 -28.304 1.00 85.75 79 ARG A CA 1
ATOM 638 C C . ARG A 1 79 ? 6.741 -5.303 -29.447 1.00 85.75 79 ARG A C 1
ATOM 640 O O . ARG A 1 79 ? 6.666 -5.712 -30.602 1.00 85.75 79 ARG A O 1
ATOM 647 N N . LEU A 1 80 ? 6.939 -4.020 -29.140 1.00 88.81 80 LEU A N 1
ATOM 648 C CA . LEU A 1 80 ? 7.183 -3.018 -30.165 1.00 88.81 80 LEU A CA 1
ATOM 649 C C . LEU A 1 80 ? 8.550 -3.266 -30.815 1.00 88.81 80 LEU A C 1
ATOM 651 O O . LEU A 1 80 ? 9.516 -3.547 -30.100 1.00 88.81 80 LEU A O 1
ATOM 655 N N . PRO A 1 81 ? 8.650 -3.137 -32.147 1.00 92.38 81 PRO A N 1
ATOM 656 C CA . PRO A 1 81 ? 9.938 -3.043 -32.815 1.00 92.38 81 PRO A CA 1
ATOM 657 C C . PRO A 1 81 ? 10.768 -1.897 -32.226 1.00 92.38 81 PRO A C 1
ATOM 659 O O . PRO A 1 81 ? 10.223 -0.875 -31.791 1.00 92.38 81 PRO A O 1
ATOM 662 N N . VAL A 1 82 ? 12.090 -2.062 -32.216 1.00 92.81 82 VAL A N 1
ATOM 663 C CA . VAL A 1 82 ? 13.020 -1.078 -31.638 1.00 92.81 82 VAL A CA 1
ATOM 664 C C . VAL A 1 82 ? 12.908 0.273 -32.346 1.00 92.81 82 VAL A C 1
ATOM 666 O O . VAL A 1 82 ? 13.061 1.313 -31.708 1.00 92.81 82 VAL A O 1
ATOM 669 N N . GLU A 1 83 ? 12.589 0.267 -33.636 1.00 93.81 83 GLU A N 1
ATOM 670 C CA . GLU A 1 83 ? 12.386 1.450 -34.468 1.00 93.81 83 GLU A CA 1
ATOM 671 C C . GLU A 1 83 ? 11.191 2.264 -33.963 1.00 93.81 83 GLU A C 1
ATOM 673 O O . GLU A 1 83 ? 11.323 3.449 -33.674 1.00 93.81 83 GLU A O 1
ATOM 678 N N . VAL A 1 84 ? 10.048 1.603 -33.750 1.00 94.88 84 VAL A N 1
ATOM 679 C CA . VAL A 1 84 ? 8.828 2.240 -33.226 1.00 94.88 84 VAL A CA 1
ATOM 680 C C . VAL A 1 84 ? 9.056 2.759 -31.808 1.00 94.88 84 VAL A C 1
ATOM 682 O O . VAL A 1 84 ? 8.629 3.860 -31.469 1.00 94.88 84 VAL A O 1
ATOM 685 N N . LEU A 1 85 ? 9.751 1.987 -30.971 1.00 94.06 85 LEU A N 1
ATOM 686 C CA . LEU A 1 85 ? 10.078 2.414 -29.613 1.00 94.06 85 LEU A CA 1
ATOM 687 C C . LEU A 1 85 ? 11.013 3.636 -29.609 1.00 94.06 85 LEU A C 1
ATOM 689 O O . LEU A 1 85 ? 10.828 4.546 -28.804 1.00 94.06 85 LEU A O 1
ATOM 693 N N . THR A 1 86 ? 11.983 3.677 -30.524 1.00 95.00 86 THR A N 1
ATOM 694 C CA . THR A 1 86 ? 12.899 4.813 -30.684 1.00 95.00 86 THR A CA 1
ATOM 695 C C . THR A 1 86 ? 12.158 6.065 -31.139 1.00 95.00 86 THR A C 1
ATOM 697 O O . THR A 1 86 ? 12.390 7.127 -30.570 1.00 95.00 86 THR A O 1
ATOM 700 N N . GLU A 1 87 ? 11.236 5.950 -32.097 1.00 95.69 87 GLU A N 1
ATOM 701 C CA . GLU A 1 87 ? 10.377 7.064 -32.526 1.00 95.69 87 GLU A CA 1
ATOM 702 C C . GLU A 1 87 ? 9.577 7.638 -31.348 1.00 95.69 87 GLU A C 1
ATOM 704 O O . GLU A 1 87 ? 9.589 8.844 -31.109 1.00 95.69 87 GLU A O 1
ATOM 709 N N . ILE A 1 88 ? 8.964 6.772 -30.532 1.00 94.81 88 ILE A N 1
ATOM 710 C CA . ILE A 1 88 ? 8.261 7.197 -29.312 1.00 94.81 88 ILE A CA 1
ATOM 711 C C . ILE A 1 88 ? 9.210 7.946 -28.365 1.00 94.81 88 ILE A C 1
ATOM 713 O O . ILE A 1 88 ? 8.841 8.984 -27.821 1.00 94.81 88 ILE A O 1
ATOM 717 N N . PHE A 1 89 ? 10.432 7.449 -28.167 1.00 95.06 89 PHE A N 1
ATOM 718 C CA . PHE A 1 89 ? 11.414 8.097 -27.295 1.00 95.06 89 PHE A CA 1
ATOM 719 C C . PHE A 1 89 ? 11.849 9.470 -27.812 1.00 95.06 89 PHE A C 1
ATOM 721 O O . PHE A 1 89 ? 12.042 10.379 -27.006 1.00 95.06 89 PHE A O 1
ATOM 728 N N . VAL A 1 90 ? 11.980 9.639 -29.132 1.00 94.06 90 VAL A N 1
ATOM 729 C CA . VAL A 1 90 ? 12.318 10.930 -29.752 1.00 94.06 90 VAL A CA 1
ATOM 730 C C . VAL A 1 90 ? 11.206 11.944 -29.496 1.00 94.06 90 VAL A C 1
ATOM 732 O O . VAL A 1 90 ? 11.494 13.084 -29.144 1.00 94.06 90 VAL A O 1
ATOM 735 N N . LEU A 1 91 ? 9.942 11.516 -29.565 1.00 93.38 91 LEU A N 1
ATOM 736 C CA . LEU A 1 91 ? 8.789 12.360 -29.233 1.00 93.38 91 LEU A CA 1
ATOM 737 C C . LEU A 1 91 ? 8.735 12.772 -27.751 1.00 93.38 91 LEU A C 1
ATOM 739 O O . LEU A 1 91 ? 8.024 13.713 -27.409 1.00 93.38 91 LEU A O 1
ATOM 743 N N . CYS A 1 92 ? 9.469 12.095 -26.862 1.00 91.88 92 CYS A N 1
ATOM 744 C CA . CYS A 1 92 ? 9.586 12.486 -25.454 1.00 91.88 92 CYS A CA 1
ATOM 745 C C . CYS A 1 92 ? 10.649 13.568 -25.200 1.00 91.88 92 CYS A C 1
ATOM 747 O O . CYS A 1 92 ? 10.761 14.039 -24.066 1.00 91.88 92 CYS A O 1
ATOM 749 N N . LEU A 1 93 ? 11.464 13.932 -26.196 1.00 90.44 93 LEU A N 1
ATOM 750 C CA . LEU A 1 93 ? 12.468 14.983 -26.046 1.00 90.44 93 LEU A CA 1
ATOM 751 C C . LEU A 1 93 ? 11.803 16.363 -25.974 1.00 90.44 93 LEU A C 1
ATOM 753 O O . LEU A 1 93 ? 10.809 16.630 -26.646 1.00 90.44 93 LEU A O 1
ATOM 757 N N . SER A 1 94 ? 12.379 17.263 -25.174 1.00 84.75 94 SER A N 1
ATOM 758 C CA . SER A 1 94 ? 11.933 18.658 -25.124 1.00 84.75 94 SER A CA 1
ATOM 759 C C . SER A 1 94 ? 12.153 19.335 -26.479 1.00 84.75 94 SER A C 1
ATOM 761 O O . SER A 1 94 ? 13.272 19.354 -26.989 1.00 84.75 94 SER A O 1
ATOM 763 N N . THR A 1 95 ? 11.096 19.918 -27.045 1.00 82.00 95 THR A N 1
ATOM 764 C CA . THR A 1 95 ? 11.154 20.685 -28.301 1.00 82.00 95 THR A CA 1
ATOM 765 C C . THR A 1 95 ? 11.298 22.188 -28.076 1.00 82.00 95 THR A C 1
ATOM 767 O O . THR A 1 95 ? 11.679 22.914 -28.987 1.00 82.00 95 THR A O 1
ATOM 770 N N . GLU A 1 96 ? 10.981 22.676 -26.875 1.00 82.25 96 GLU A N 1
ATOM 771 C CA . GLU A 1 96 ? 10.929 24.114 -26.575 1.00 82.25 96 GLU A CA 1
ATOM 772 C C . GLU A 1 96 ? 12.244 24.666 -26.016 1.00 82.25 96 GLU A C 1
ATOM 774 O O . GLU A 1 96 ? 12.464 25.877 -26.021 1.00 82.25 96 GLU A O 1
ATOM 779 N N . ARG A 1 97 ? 13.100 23.803 -25.456 1.00 80.38 97 ARG A N 1
ATOM 780 C CA . ARG A 1 97 ? 14.296 24.211 -24.704 1.00 80.38 97 ARG A CA 1
ATOM 781 C C . ARG A 1 97 ? 15.433 23.225 -24.908 1.00 80.38 97 ARG A C 1
ATOM 783 O O . ARG A 1 97 ? 15.193 22.042 -25.133 1.00 80.38 97 ARG A O 1
ATOM 790 N N . TYR A 1 98 ? 16.665 23.708 -24.753 1.00 80.56 98 TYR A N 1
ATOM 791 C CA . TYR A 1 98 ? 17.846 22.848 -24.766 1.00 80.56 98 TYR A CA 1
ATOM 792 C C . TYR A 1 98 ? 17.743 21.753 -23.693 1.00 80.56 98 TYR A C 1
ATOM 794 O O . TYR A 1 98 ? 17.295 22.037 -22.579 1.00 80.56 98 TYR A O 1
ATOM 802 N N . PRO A 1 99 ? 18.173 20.517 -24.001 1.00 78.00 99 PRO A N 1
ATOM 803 C CA . PRO A 1 99 ? 18.067 19.402 -23.073 1.00 78.00 99 PRO A CA 1
ATOM 804 C C . PRO A 1 99 ? 18.924 19.655 -21.837 1.00 78.00 99 PRO A C 1
ATOM 806 O O . PRO A 1 99 ? 20.142 19.829 -21.925 1.00 78.00 99 PRO A O 1
ATOM 809 N N . VAL A 1 100 ? 18.287 19.652 -20.670 1.00 79.06 100 VAL A N 1
ATOM 810 C CA . VAL A 1 100 ? 18.970 19.773 -19.384 1.00 79.06 100 VAL A CA 1
ATOM 811 C C . VAL A 1 100 ? 19.452 18.385 -18.959 1.00 79.06 100 VAL A C 1
ATOM 813 O O . VAL A 1 100 ? 18.766 17.385 -19.166 1.00 79.06 100 VAL A O 1
ATOM 816 N N . ARG A 1 101 ? 20.628 18.289 -18.321 1.00 82.62 101 ARG A N 1
ATOM 817 C CA . ARG A 1 101 ? 21.057 17.038 -17.664 1.00 82.62 101 ARG A CA 1
ATOM 818 C C . ARG A 1 101 ? 20.206 16.771 -16.421 1.00 82.62 101 ARG A C 1
ATOM 820 O O . ARG A 1 101 ? 20.639 17.007 -15.297 1.00 82.62 101 ARG A O 1
ATOM 827 N N . SER A 1 102 ? 18.999 16.268 -16.633 1.00 86.69 102 SER A N 1
ATOM 828 C CA . SER A 1 102 ? 18.044 15.927 -15.588 1.00 86.69 102 SER A CA 1
ATOM 829 C C . SER A 1 102 ? 17.653 14.461 -15.698 1.00 86.69 102 SER A C 1
ATOM 831 O O . SER A 1 102 ? 17.234 13.997 -16.752 1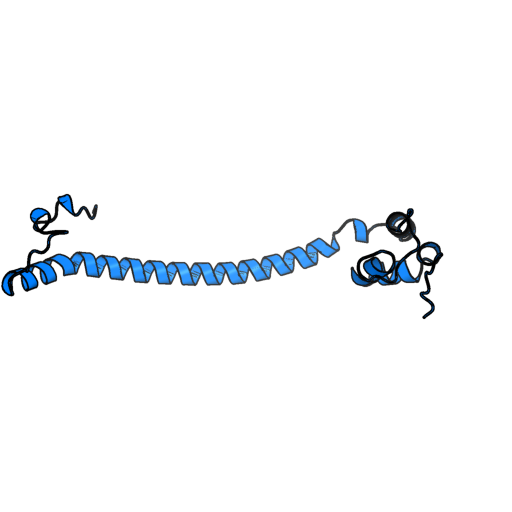.00 86.69 102 SER A O 1
ATOM 833 N N . LEU A 1 103 ? 17.714 13.727 -14.584 1.00 90.44 103 LEU A N 1
ATOM 834 C CA . LEU A 1 103 ? 17.181 12.358 -14.514 1.00 90.44 103 LEU A CA 1
ATOM 835 C C . LEU A 1 103 ? 15.645 12.314 -14.582 1.00 90.44 103 LEU A C 1
ATOM 837 O O . LEU A 1 103 ? 15.063 11.234 -14.613 1.00 90.44 103 LEU A O 1
ATOM 841 N N . ARG A 1 104 ? 14.986 13.480 -14.577 1.00 90.88 104 ARG A N 1
ATOM 842 C CA . ARG A 1 104 ? 13.531 13.623 -14.698 1.00 90.88 104 ARG A CA 1
ATOM 843 C C . ARG A 1 104 ? 13.079 13.890 -16.136 1.00 90.88 104 ARG A C 1
ATOM 845 O O . ARG A 1 104 ? 11.879 13.960 -16.364 1.00 90.88 104 ARG A O 1
ATOM 852 N N . GLU A 1 105 ? 14.008 14.027 -17.082 1.00 89.88 105 GLU A N 1
ATOM 853 C CA . GLU A 1 105 ? 13.721 14.366 -18.479 1.00 89.88 105 GLU A CA 1
ATOM 854 C C . GLU A 1 105 ? 14.371 13.362 -19.440 1.00 89.88 105 GLU A C 1
ATOM 856 O O . GLU A 1 105 ? 15.387 12.731 -19.129 1.00 89.88 105 GLU A O 1
ATOM 861 N N . ALA A 1 106 ? 13.770 13.185 -20.617 1.00 91.19 106 ALA A N 1
ATOM 862 C CA . ALA A 1 106 ? 14.375 12.404 -21.688 1.00 91.19 106 ALA A CA 1
ATOM 863 C C . ALA A 1 106 ? 15.629 13.123 -22.242 1.00 91.19 106 ALA A C 1
ATOM 865 O O . ALA A 1 106 ? 15.683 14.352 -22.237 1.00 91.19 106 ALA A O 1
ATOM 866 N N . PRO A 1 107 ? 16.643 12.379 -22.719 1.00 92.44 107 PRO A N 1
ATOM 867 C CA . PRO A 1 107 ? 16.677 10.918 -22.835 1.00 92.44 107 PRO A CA 1
ATOM 868 C C . PRO A 1 107 ? 17.065 10.190 -21.534 1.00 92.44 107 PRO A C 1
ATOM 870 O O . PRO A 1 107 ? 16.858 8.983 -21.425 1.00 92.44 107 PRO A O 1
ATOM 873 N N . LEU A 1 108 ? 17.591 10.888 -20.518 1.00 92.50 108 LEU A N 1
ATOM 874 C CA . LEU A 1 108 ? 18.139 10.256 -19.307 1.00 92.50 108 LEU A CA 1
ATOM 875 C C . LEU A 1 108 ? 17.088 9.485 -18.501 1.00 92.50 108 LEU A C 1
ATOM 877 O O . LEU A 1 108 ? 17.367 8.371 -18.056 1.00 92.50 108 LEU A O 1
ATOM 881 N N . LEU A 1 109 ? 15.873 10.021 -18.371 1.00 94.25 109 LEU A N 1
ATOM 882 C CA . LEU A 1 109 ? 14.751 9.344 -17.716 1.00 94.25 109 LEU A CA 1
ATOM 883 C C . LEU A 1 109 ? 14.482 7.958 -18.327 1.00 94.25 109 LEU A C 1
ATOM 885 O O . LEU A 1 109 ? 14.269 6.984 -17.605 1.00 94.25 109 LEU A O 1
AT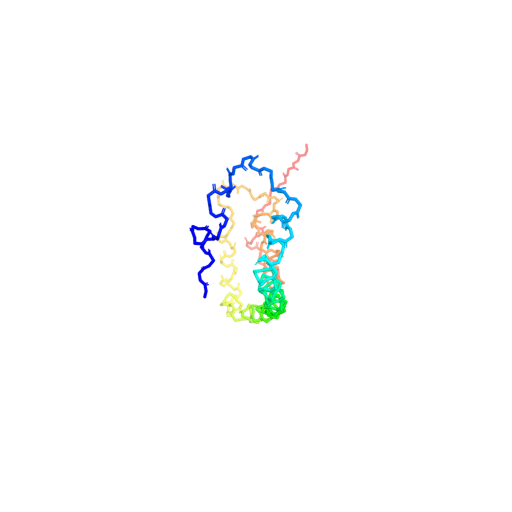OM 889 N N . LEU A 1 110 ? 14.553 7.847 -19.657 1.00 94.12 110 LEU A N 1
ATOM 890 C CA . LEU A 1 110 ? 14.268 6.609 -20.389 1.00 94.12 110 LEU A CA 1
ATOM 891 C C . LEU A 1 110 ? 15.281 5.505 -20.057 1.00 94.12 110 LEU A C 1
ATOM 893 O O . LEU A 1 110 ? 14.927 4.326 -19.983 1.00 94.12 110 LEU A O 1
ATOM 897 N N . THR A 1 111 ? 16.524 5.885 -19.742 1.00 94.44 111 THR A N 1
ATOM 898 C CA . THR A 1 111 ? 17.572 4.950 -19.304 1.00 94.44 111 THR A CA 1
ATOM 899 C C . THR A 1 111 ? 17.319 4.344 -17.917 1.00 94.44 111 THR A C 1
ATOM 901 O O . THR A 1 111 ? 17.981 3.372 -17.538 1.00 94.44 111 THR A O 1
ATOM 904 N N . MET A 1 112 ? 16.361 4.878 -17.156 1.00 94.56 112 MET A N 1
ATOM 905 C CA . MET A 1 112 ? 16.073 4.464 -15.779 1.00 94.56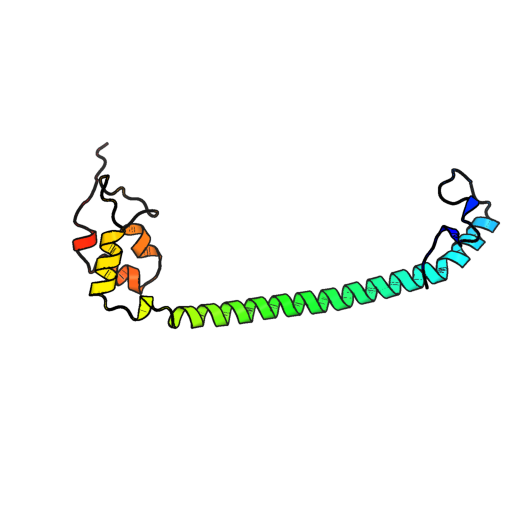 112 MET A CA 1
ATOM 906 C C . MET A 1 112 ? 14.825 3.589 -15.641 1.00 94.56 112 MET A C 1
ATOM 908 O O . MET A 1 112 ? 14.600 3.032 -14.571 1.00 94.56 112 MET A O 1
ATOM 912 N N . ILE A 1 113 ? 14.048 3.411 -16.713 1.00 90.44 113 ILE A N 1
ATOM 913 C CA . ILE A 1 113 ? 12.778 2.671 -16.668 1.00 90.44 113 ILE A CA 1
ATOM 914 C C . ILE A 1 113 ? 13.010 1.158 -16.622 1.00 90.44 113 ILE A C 1
ATOM 916 O O . ILE A 1 113 ? 12.527 0.472 -15.725 1.00 90.44 113 ILE A O 1
ATOM 920 N N . CYS A 1 114 ? 13.758 0.610 -17.583 1.00 89.00 114 CYS A N 1
ATOM 921 C CA . CYS A 1 114 ? 14.155 -0.798 -17.574 1.00 89.00 114 CYS A CA 1
ATOM 922 C C . CYS A 1 114 ? 15.412 -1.037 -18.420 1.00 89.00 114 CYS A C 1
ATOM 924 O O . CYS A 1 114 ? 15.832 -0.176 -19.196 1.00 89.00 114 CYS A O 1
ATOM 926 N N . ARG A 1 115 ? 15.993 -2.241 -18.314 1.00 89.56 115 ARG A N 1
ATOM 927 C CA . ARG A 1 115 ? 17.187 -2.631 -19.081 1.00 89.56 115 ARG A CA 1
ATOM 928 C C . ARG A 1 115 ? 16.995 -2.487 -20.594 1.00 89.56 115 ARG A C 1
ATOM 930 O O . ARG A 1 115 ? 17.867 -1.939 -21.254 1.00 89.56 115 ARG A O 1
ATOM 937 N N . HIS A 1 116 ? 15.859 -2.935 -21.129 1.00 91.50 116 HIS A N 1
ATOM 938 C CA . HIS A 1 116 ? 15.595 -2.863 -22.567 1.00 91.50 116 HIS A CA 1
ATOM 939 C C . HIS A 1 116 ? 15.521 -1.411 -23.064 1.00 91.50 116 HIS A C 1
ATOM 941 O O . HIS A 1 116 ? 16.165 -1.065 -24.047 1.00 91.50 116 HIS A O 1
ATOM 947 N N . TRP A 1 117 ? 14.815 -0.535 -22.341 1.00 94.12 117 TRP A N 1
ATOM 948 C CA . TRP A 1 117 ? 14.715 0.886 -22.695 1.00 94.12 117 TRP A CA 1
ATOM 949 C C . TRP A 1 117 ? 16.064 1.585 -22.621 1.00 94.12 117 TRP A C 1
ATOM 951 O O . TRP A 1 117 ? 16.385 2.380 -23.496 1.00 94.12 117 TRP A O 1
ATOM 961 N N . ARG A 1 118 ? 16.884 1.251 -21.621 1.00 95.56 118 ARG A N 1
ATOM 962 C CA . ARG A 1 118 ? 18.261 1.736 -21.516 1.00 95.56 118 ARG A CA 1
ATOM 963 C C . ARG A 1 118 ? 19.098 1.333 -22.725 1.00 95.56 118 ARG A C 1
ATOM 965 O O . ARG A 1 118 ? 19.771 2.182 -23.297 1.00 95.56 118 ARG A O 1
ATOM 972 N N . GLU A 1 119 ? 19.056 0.059 -23.107 1.00 95.31 119 GLU A N 1
ATOM 973 C CA . GLU A 1 119 ? 19.794 -0.446 -24.267 1.00 95.31 119 GLU A CA 1
ATOM 974 C C . GLU A 1 119 ? 19.352 0.249 -25.559 1.00 95.31 119 GLU A C 1
ATOM 976 O O . GLU A 1 119 ? 20.210 0.687 -26.320 1.00 95.31 119 GLU A O 1
ATOM 981 N N . VAL A 1 120 ? 18.043 0.406 -25.779 1.00 95.31 120 VAL A N 1
ATOM 982 C CA . VAL A 1 120 ? 17.503 1.135 -26.938 1.00 95.31 120 VAL A CA 1
ATOM 983 C C . VAL A 1 120 ? 17.921 2.602 -26.900 1.00 95.31 120 VAL A C 1
ATOM 985 O O . VAL A 1 120 ? 18.472 3.101 -27.871 1.00 95.31 120 VAL A O 1
ATOM 988 N N . THR A 1 121 ? 17.767 3.272 -25.757 1.00 95.44 121 THR A N 1
ATOM 989 C CA . THR A 1 121 ? 18.114 4.692 -25.610 1.00 95.44 121 THR A CA 1
ATOM 990 C C . THR A 1 121 ? 19.585 4.944 -25.941 1.00 95.44 121 THR A C 1
ATOM 992 O O . THR A 1 121 ? 19.893 5.866 -26.687 1.00 95.44 121 THR A O 1
ATOM 995 N N . PHE A 1 122 ? 20.511 4.118 -25.442 1.00 95.31 122 PHE A N 1
ATOM 996 C CA . PHE A 1 122 ? 21.939 4.265 -25.752 1.00 95.31 122 PHE A CA 1
ATOM 997 C C . PHE A 1 122 ? 22.297 3.904 -27.197 1.00 95.31 122 PHE A C 1
ATOM 999 O O . PHE A 1 122 ? 23.247 4.462 -27.740 1.00 95.31 122 PHE A O 1
ATOM 1006 N N . LYS A 1 123 ? 21.563 2.976 -27.819 1.00 95.19 123 LYS A N 1
ATOM 1007 C CA . LYS A 1 123 ? 21.803 2.541 -29.203 1.00 95.19 123 LYS A CA 1
ATOM 1008 C C . LYS A 1 123 ? 21.154 3.435 -30.258 1.0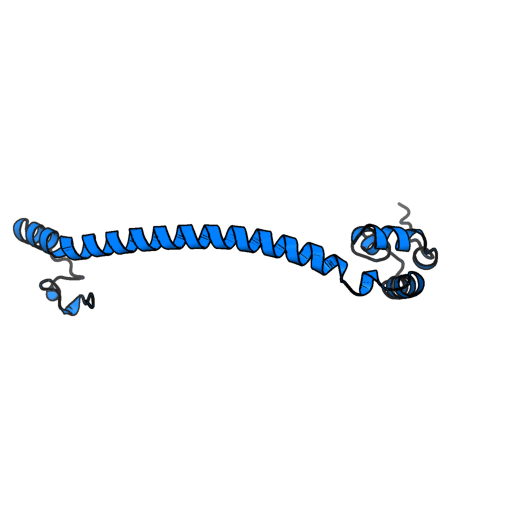0 95.19 123 LYS A C 1
ATOM 1010 O O . LYS A 1 123 ? 21.379 3.185 -31.438 1.00 95.19 123 LYS A O 1
ATOM 1015 N N . SER A 1 124 ? 20.396 4.451 -29.856 1.00 95.38 124 SER A N 1
ATOM 1016 C CA . SER A 1 124 ? 19.676 5.347 -30.763 1.00 95.38 124 SER A CA 1
ATOM 1017 C C . SER A 1 124 ? 20.300 6.751 -30.755 1.00 95.38 124 SER A C 1
ATOM 1019 O O . SER A 1 124 ? 19.945 7.570 -29.906 1.00 95.38 124 SER A O 1
ATOM 1021 N N . PRO A 1 125 ? 21.211 7.076 -31.699 1.00 93.31 125 PRO A N 1
ATOM 1022 C CA . PRO A 1 125 ? 21.885 8.378 -31.756 1.00 93.31 125 PRO A CA 1
ATOM 1023 C C . PRO A 1 125 ? 20.934 9.572 -31.884 1.00 93.31 125 PRO A C 1
ATOM 1025 O O . PRO A 1 125 ? 21.262 10.663 -31.424 1.00 93.31 125 PRO A O 1
ATOM 1028 N N . SER A 1 126 ? 19.745 9.369 -32.463 1.00 92.75 126 SER A N 1
ATOM 1029 C CA . SER A 1 126 ? 18.700 10.395 -32.585 1.00 92.75 126 SER A CA 1
ATOM 1030 C C . SER A 1 126 ? 18.280 10.990 -31.238 1.00 92.75 126 SER A C 1
ATOM 1032 O O . SER A 1 126 ? 17.897 12.154 -31.188 1.00 92.75 126 SER A O 1
ATOM 1034 N N . LEU A 1 127 ? 18.412 10.232 -30.145 1.00 92.50 127 LEU A N 1
ATOM 1035 C CA . LEU A 1 127 ? 18.082 10.677 -28.789 1.00 92.50 127 LEU A CA 1
ATOM 1036 C C . LEU A 1 127 ? 19.166 11.547 -28.143 1.00 92.50 127 LEU A C 1
ATOM 1038 O O . LEU A 1 127 ? 18.911 12.179 -27.122 1.00 92.50 127 LEU A O 1
ATOM 1042 N N . TRP A 1 128 ? 20.362 11.593 -28.731 1.00 91.25 128 TRP A N 1
ATOM 1043 C CA . TRP A 1 128 ? 21.540 12.284 -28.196 1.00 91.25 128 TRP A CA 1
ATOM 1044 C C . TRP A 1 128 ? 22.052 13.378 -29.137 1.00 91.25 128 TRP A C 1
ATOM 1046 O O . TRP A 1 128 ? 23.221 13.752 -29.088 1.00 91.25 128 TRP A O 1
ATOM 1056 N N . ASN A 1 129 ? 21.185 13.895 -30.009 1.00 87.06 129 ASN A N 1
ATOM 1057 C CA . ASN A 1 129 ? 21.556 14.884 -31.023 1.00 87.06 129 ASN A CA 1
ATOM 1058 C C . ASN A 1 129 ? 21.826 16.297 -30.463 1.00 87.06 129 ASN A C 1
ATOM 1060 O O . ASN A 1 129 ? 22.282 17.164 -31.203 1.00 87.06 129 ASN A O 1
ATOM 1064 N N . SER A 1 130 ? 21.548 16.531 -29.177 1.00 83.56 130 SER A N 1
ATOM 1065 C CA . SER A 1 130 ? 21.649 17.834 -28.519 1.00 83.56 130 SER A CA 1
ATOM 1066 C C . SER A 1 130 ? 22.184 17.669 -27.094 1.00 83.56 130 SER A C 1
ATOM 1068 O O . SER A 1 130 ? 21.726 16.802 -26.350 1.00 83.56 130 SER A O 1
ATOM 1070 N N . LEU A 1 131 ? 23.138 18.513 -26.689 1.00 79.44 131 LEU A N 1
ATOM 1071 C CA . LEU A 1 131 ? 23.734 18.495 -25.351 1.00 79.44 131 LEU A CA 1
ATOM 1072 C C . LEU A 1 131 ? 23.926 19.923 -24.840 1.00 79.44 131 LEU A C 1
ATOM 1074 O O . LEU A 1 131 ? 24.650 20.707 -25.449 1.00 79.44 131 LEU A O 1
ATOM 1078 N N . HIS A 1 132 ? 23.334 20.240 -23.690 1.00 82.06 132 HIS A N 1
ATOM 1079 C CA . HIS A 1 132 ? 23.594 21.498 -22.999 1.00 82.06 132 HIS A CA 1
ATOM 1080 C C . HIS A 1 132 ? 24.724 21.327 -21.975 1.00 82.06 132 HIS A C 1
ATOM 1082 O O . HIS A 1 132 ? 24.664 20.458 -21.097 1.00 82.06 132 HIS A O 1
ATOM 1088 N N . ILE A 1 133 ? 25.759 22.162 -22.077 1.00 79.94 133 ILE A N 1
ATOM 1089 C CA . ILE A 1 133 ? 26.877 22.217 -21.132 1.00 79.94 133 ILE A CA 1
ATOM 1090 C C . ILE A 1 133 ? 26.829 23.580 -20.452 1.00 79.94 133 ILE A C 1
ATOM 1092 O O . ILE A 1 133 ? 26.938 24.607 -21.114 1.00 79.94 133 ILE A O 1
ATOM 1096 N N . TYR A 1 134 ? 26.674 23.579 -19.130 1.00 77.19 134 TYR A N 1
ATOM 1097 C CA . TYR A 1 134 ? 26.879 24.784 -18.338 1.00 77.19 134 TYR A CA 1
ATOM 1098 C C . TYR A 1 134 ? 28.383 24.986 -18.146 1.00 77.19 134 TYR A C 1
ATOM 1100 O O . TYR A 1 134 ? 29.059 24.091 -17.630 1.00 77.19 134 TYR A O 1
ATOM 1108 N N . LEU A 1 135 ? 28.896 26.131 -18.589 1.00 79.38 135 LEU A N 1
ATOM 1109 C CA . LEU A 1 135 ? 30.263 26.555 -18.309 1.00 79.38 135 LEU A CA 1
ATOM 1110 C C . LEU A 1 135 ? 30.242 27.453 -17.059 1.00 79.38 135 LEU A C 1
ATOM 1112 O O . LEU A 1 135 ? 29.358 28.308 -16.978 1.00 79.38 135 LEU A O 1
ATOM 1116 N N . PRO A 1 136 ? 31.135 27.210 -16.082 1.00 72.94 136 PRO A N 1
ATOM 1117 C CA . PRO A 1 136 ? 31.190 27.959 -14.829 1.00 72.94 136 PRO A CA 1
ATOM 1118 C C . PRO A 1 136 ? 31.580 29.427 -15.014 1.00 72.94 136 PRO A C 1
ATOM 1120 O O . PRO A 1 136 ? 32.336 29.730 -15.965 1.00 72.94 136 PRO A O 1
#

pLDDT: mean 91.16, std 6.69, range [53.19, 98.75]

Secondary structure (DSSP, 8-state):
----GGGSTTTTTTTS-----HHHHHHHHHHHHHHHHHHHHHHHHHHHHHHHHHHHHHHHHHHHHHHHHHHGGG-GGGGS-HHHHHHHHHHTS-SSSPPP--TTSTTTGGGGT-HHHHHHHHH-GGGGS-------

Mean predicted aligned error: 9.05 Å